Protein AF-A0AB35YG33-F1 (afdb_monomer)

Nearest PDB structures (foldseek):
  5fdo-assembly1_A  TM=2.555E-01  e=6.641E+00  Homo sapiens

Structure (mmCIF, N/CA/C/O backbone):
data_AF-A0AB35YG33-F1
#
_entry.id   AF-A0AB35YG33-F1
#
loop_
_atom_site.group_PDB
_atom_site.id
_atom_site.type_symbol
_atom_site.label_atom_id
_atom_site.label_alt_id
_atom_site.label_comp_id
_atom_site.label_asym_id
_atom_site.label_entity_id
_atom_site.label_seq_id
_atom_site.pdbx_PDB_ins_code
_atom_site.Cartn_x
_atom_site.Cartn_y
_atom_site.Cartn_z
_atom_site.occupancy
_atom_site.B_iso_or_equiv
_atom_site.auth_seq_id
_atom_site.auth_comp_id
_atom_site.auth_asym_id
_atom_site.auth_atom_id
_atom_site.pdbx_PDB_model_num
ATOM 1 N N . MET A 1 1 ? -4.830 44.677 -24.210 1.00 45.56 1 MET A N 1
ATOM 2 C CA . MET A 1 1 ? -4.866 43.230 -24.524 1.00 45.56 1 MET A CA 1
ATOM 3 C C . MET A 1 1 ? -3.571 42.612 -24.025 1.00 45.56 1 MET A C 1
ATOM 5 O O . MET A 1 1 ? -2.521 43.067 -24.460 1.00 45.56 1 MET A O 1
ATOM 9 N N . LYS A 1 2 ? -3.616 41.650 -23.092 1.00 52.0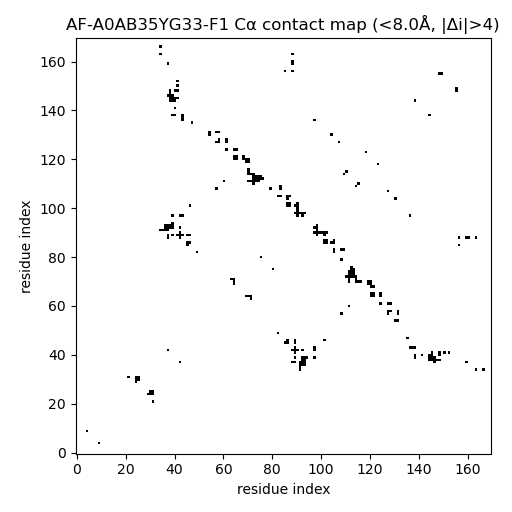3 2 LYS A N 1
ATOM 10 C CA . LYS A 1 2 ? -2.435 40.824 -22.788 1.00 52.03 2 LYS A CA 1
ATOM 11 C C . LYS A 1 2 ? -2.228 39.884 -23.975 1.00 52.03 2 LYS A C 1
ATOM 13 O O . LYS A 1 2 ? -3.176 39.227 -24.394 1.00 52.03 2 LYS A O 1
ATOM 18 N N . ARG A 1 3 ? -1.030 39.898 -24.557 1.00 66.75 3 ARG A N 1
ATOM 19 C CA . ARG A 1 3 ? -0.634 38.965 -25.614 1.00 66.75 3 ARG A CA 1
ATOM 20 C C . ARG A 1 3 ? -0.601 37.565 -24.991 1.00 66.75 3 ARG A C 1
ATOM 22 O O . ARG A 1 3 ? 0.012 37.412 -23.940 1.00 66.75 3 ARG A O 1
ATOM 29 N N . SER A 1 4 ? -1.299 36.596 -25.581 1.00 67.19 4 SER A N 1
ATOM 30 C CA . SER A 1 4 ? -1.159 35.199 -25.159 1.00 67.19 4 SER A CA 1
ATOM 31 C C . SER A 1 4 ? 0.226 34.706 -25.541 1.00 67.19 4 SER A C 1
ATOM 33 O O . SER A 1 4 ? 0.652 34.926 -26.678 1.00 67.19 4 SER A O 1
ATOM 35 N N . SER A 1 5 ? 0.897 34.062 -24.590 1.00 77.62 5 SER A N 1
ATOM 36 C CA . SER A 1 5 ? 2.167 33.384 -24.821 1.00 77.62 5 SER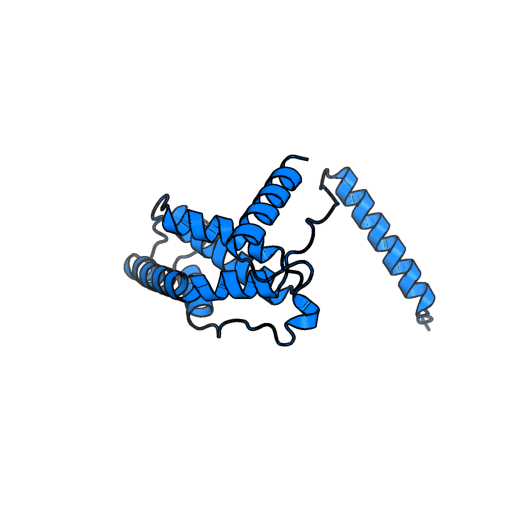 A CA 1
ATOM 37 C C . SER A 1 5 ? 2.001 32.307 -25.891 1.00 77.62 5 SER A C 1
ATOM 39 O O . SER A 1 5 ? 0.964 31.642 -25.978 1.00 77.62 5 SER A O 1
ATOM 41 N N . THR A 1 6 ? 3.018 32.166 -26.726 1.00 85.94 6 THR A N 1
ATOM 42 C CA . THR A 1 6 ? 3.128 31.098 -27.720 1.00 85.94 6 THR A CA 1
ATOM 43 C C . THR A 1 6 ? 3.473 29.764 -27.050 1.00 85.94 6 THR A C 1
ATOM 45 O O . THR A 1 6 ? 3.883 29.724 -25.892 1.00 85.94 6 THR A O 1
ATOM 48 N N . ILE A 1 7 ? 3.278 28.650 -27.761 1.00 80.94 7 ILE A N 1
ATOM 49 C CA . ILE A 1 7 ? 3.554 27.302 -27.234 1.00 80.94 7 ILE A CA 1
ATOM 50 C C . ILE A 1 7 ? 5.040 27.148 -26.881 1.00 80.94 7 ILE A C 1
ATOM 52 O O . ILE A 1 7 ? 5.379 26.529 -25.878 1.00 80.94 7 ILE A O 1
ATOM 56 N N . GLU A 1 8 ? 5.916 27.733 -27.685 1.00 83.75 8 GLU A N 1
ATOM 57 C CA . GLU A 1 8 ? 7.362 27.715 -27.503 1.00 83.75 8 GLU A CA 1
ATOM 58 C C . GLU A 1 8 ? 7.776 28.531 -26.271 1.00 83.75 8 GLU A C 1
ATOM 60 O O . GLU A 1 8 ? 8.510 28.015 -25.435 1.00 83.75 8 GLU A O 1
ATOM 65 N N . GLU A 1 9 ? 7.207 29.728 -26.080 1.00 85.69 9 GLU A N 1
ATOM 66 C CA . GLU A 1 9 ? 7.411 30.528 -24.859 1.00 85.69 9 GLU A CA 1
ATOM 67 C C . GLU A 1 9 ? 6.927 29.778 -23.603 1.00 85.69 9 GLU A C 1
ATOM 69 O O . GLU A 1 9 ? 7.565 29.839 -22.557 1.00 85.69 9 GLU A O 1
ATOM 74 N N . LEU A 1 10 ? 5.826 29.022 -23.703 1.00 86.75 10 LEU A N 1
ATOM 75 C CA . LEU A 1 10 ? 5.328 28.200 -22.595 1.00 86.75 10 LEU A CA 1
ATOM 76 C C . LEU A 1 10 ? 6.255 27.023 -22.269 1.00 86.75 10 LEU A C 1
ATOM 78 O O . LEU A 1 10 ? 6.407 26.692 -21.097 1.00 86.75 10 LEU A O 1
ATOM 82 N N . LYS A 1 11 ? 6.873 26.384 -23.268 1.00 83.38 11 LYS A N 1
ATOM 83 C CA . LYS A 1 11 ? 7.842 25.298 -23.039 1.00 83.38 11 LYS A CA 1
ATOM 84 C C . LYS A 1 11 ? 9.106 25.812 -22.361 1.00 83.38 11 LYS A C 1
ATOM 86 O O . LYS A 1 11 ? 9.545 25.206 -21.391 1.00 83.38 11 LYS A O 1
ATOM 91 N N . GLU A 1 12 ? 9.640 26.939 -22.826 1.00 89.69 12 GLU A N 1
ATOM 92 C CA . GLU A 1 12 ? 10.809 27.579 -22.212 1.00 89.69 12 GLU A CA 1
ATOM 93 C C . GLU A 1 12 ? 10.516 28.018 -20.770 1.00 89.69 12 GLU A C 1
ATOM 95 O O . GLU A 1 12 ? 11.338 27.817 -19.874 1.00 89.69 12 GLU A O 1
ATOM 100 N N . ASP A 1 13 ? 9.321 28.561 -20.515 1.00 88.38 13 ASP A N 1
ATOM 101 C CA . ASP A 1 13 ? 8.886 28.903 -19.160 1.00 88.38 13 ASP A CA 1
ATOM 102 C C . ASP A 1 13 ? 8.747 27.659 -18.266 1.00 88.38 13 ASP A C 1
ATOM 104 O O . ASP A 1 13 ? 9.149 27.710 -17.104 1.00 88.38 13 ASP A O 1
ATOM 108 N N . ILE A 1 14 ? 8.217 26.544 -18.787 1.00 86.12 14 ILE A N 1
ATOM 109 C CA . ILE A 1 14 ? 8.134 25.264 -18.063 1.00 86.12 14 ILE A CA 1
ATOM 110 C C . ILE A 1 14 ? 9.534 24.761 -17.706 1.00 86.12 14 ILE A C 1
ATOM 112 O O . ILE A 1 14 ? 9.787 24.469 -16.540 1.00 86.12 14 ILE A O 1
ATOM 116 N N . GLU A 1 15 ? 10.453 24.721 -18.673 1.00 89.31 15 GLU A N 1
ATOM 117 C CA . GLU A 1 15 ? 11.832 24.273 -18.453 1.00 89.31 15 GLU A CA 1
ATOM 118 C C . GLU A 1 15 ? 12.554 25.143 -17.416 1.00 89.31 15 GLU A C 1
ATOM 120 O O . GLU A 1 15 ? 13.204 24.614 -16.510 1.00 89.31 15 GLU A O 1
ATOM 125 N N . ARG A 1 16 ? 12.388 26.473 -17.489 1.00 93.69 16 ARG A N 1
ATOM 126 C CA . ARG A 1 16 ? 12.941 27.401 -16.492 1.00 93.69 16 ARG A CA 1
ATOM 127 C C . ARG A 1 16 ? 12.378 27.125 -15.100 1.00 93.69 16 ARG A C 1
ATOM 129 O O . ARG A 1 16 ? 13.148 27.014 -14.150 1.00 93.69 16 ARG A O 1
ATOM 136 N N . LEU A 1 17 ? 11.057 27.008 -14.972 1.00 90.12 17 LEU A N 1
ATOM 137 C CA . LEU A 1 17 ? 10.406 26.755 -13.684 1.00 90.12 17 LEU A CA 1
ATOM 138 C C . LEU A 1 17 ? 10.830 25.405 -13.094 1.00 90.12 17 LEU A C 1
ATOM 140 O O . LEU A 1 17 ? 11.063 25.314 -11.892 1.00 90.12 17 LEU A O 1
ATOM 144 N N . GLN A 1 18 ? 10.993 24.372 -13.923 1.00 83.31 18 GLN A N 1
ATOM 145 C CA . GLN A 1 18 ? 11.516 23.080 -13.477 1.00 83.31 18 GLN A CA 1
ATOM 146 C C . GLN A 1 18 ? 12.958 23.190 -12.974 1.00 83.31 18 GLN A C 1
ATOM 148 O O . GLN A 1 18 ? 13.292 22.605 -11.946 1.00 83.31 18 GLN A O 1
ATOM 153 N N . ALA A 1 19 ? 13.805 23.968 -13.651 1.00 83.88 19 ALA A N 1
ATOM 154 C CA . ALA A 1 19 ? 15.170 24.217 -13.197 1.00 83.88 19 ALA A CA 1
ATOM 155 C C . ALA A 1 19 ? 15.215 24.994 -11.867 1.00 83.88 19 ALA A C 1
ATOM 157 O O . ALA A 1 19 ? 16.020 24.659 -10.999 1.00 83.88 19 ALA A O 1
ATOM 158 N N . GLU A 1 20 ? 14.342 25.989 -11.680 1.00 86.88 20 GLU A N 1
ATOM 159 C CA . GLU A 1 20 ? 14.221 26.756 -10.429 1.00 86.88 20 GLU A CA 1
ATOM 160 C C . GLU A 1 20 ? 13.746 25.885 -9.256 1.00 86.88 20 GLU A C 1
ATOM 162 O O . GLU A 1 20 ? 14.314 25.966 -8.165 1.00 86.88 20 GLU A O 1
ATOM 167 N N . ILE A 1 21 ? 12.752 25.018 -9.485 1.00 81.56 21 ILE A N 1
ATOM 168 C CA . ILE A 1 21 ? 12.279 24.040 -8.494 1.00 81.56 21 ILE A CA 1
ATOM 169 C C . ILE A 1 21 ? 13.423 23.104 -8.104 1.00 81.56 21 ILE A C 1
ATOM 171 O O . ILE A 1 21 ? 13.765 23.022 -6.928 1.00 81.56 21 ILE A O 1
ATOM 175 N N . ASN A 1 22 ? 14.089 22.493 -9.088 1.00 78.25 22 ASN A N 1
ATOM 176 C CA . ASN A 1 22 ? 15.194 21.570 -8.836 1.00 78.25 22 ASN A CA 1
ATOM 177 C C . ASN A 1 22 ? 16.341 22.243 -8.064 1.00 78.25 22 ASN A C 1
ATOM 179 O O . ASN A 1 22 ? 16.902 21.645 -7.148 1.00 78.25 22 ASN A O 1
ATOM 183 N N . ALA A 1 23 ? 16.691 23.488 -8.402 1.00 80.25 23 ALA A N 1
ATOM 184 C CA . ALA A 1 23 ? 17.708 24.244 -7.675 1.00 80.25 23 ALA A CA 1
ATOM 185 C C . ALA A 1 23 ? 17.297 24.500 -6.216 1.00 80.25 23 ALA A C 1
ATOM 187 O O . ALA A 1 23 ? 18.098 24.279 -5.309 1.00 80.25 23 ALA A O 1
ATOM 188 N N . SER A 1 24 ? 16.042 24.899 -5.983 1.00 77.94 24 SER A N 1
ATOM 189 C CA . SER A 1 24 ? 15.519 25.120 -4.632 1.00 77.94 24 SER A CA 1
ATOM 190 C C . SER A 1 24 ? 15.444 23.828 -3.814 1.00 77.94 24 SER A C 1
ATOM 192 O O . SER A 1 24 ? 15.735 23.837 -2.617 1.00 77.94 24 SER A O 1
ATOM 194 N N . ASP A 1 25 ? 15.101 22.710 -4.449 1.00 73.62 25 ASP A N 1
ATOM 195 C CA . ASP A 1 25 ? 15.032 21.405 -3.800 1.00 73.62 25 ASP A CA 1
ATOM 196 C C . ASP A 1 25 ? 16.430 20.896 -3.411 1.00 73.62 25 ASP A C 1
ATOM 198 O O . ASP A 1 25 ? 16.614 20.430 -2.284 1.00 73.62 25 ASP A O 1
ATOM 202 N N . MET A 1 26 ? 17.452 21.118 -4.251 1.00 69.94 26 MET A N 1
ATOM 203 C CA . MET A 1 26 ? 18.850 20.852 -3.881 1.00 69.94 26 MET A CA 1
ATOM 204 C C . MET A 1 26 ? 19.328 21.728 -2.716 1.00 69.94 26 MET A C 1
ATOM 206 O O . MET A 1 26 ? 19.983 21.222 -1.807 1.00 69.94 26 MET A O 1
ATOM 210 N N . GLU A 1 27 ? 19.003 23.028 -2.705 1.00 77.56 27 GLU A N 1
ATOM 211 C CA . GLU A 1 27 ? 19.353 23.929 -1.590 1.00 77.56 27 GLU A CA 1
ATOM 212 C C . GLU A 1 27 ? 18.732 23.478 -0.261 1.00 77.56 27 GLU A C 1
ATOM 214 O O . GLU A 1 27 ? 19.316 23.674 0.806 1.00 77.56 27 GLU A O 1
ATOM 219 N N . ARG A 1 28 ? 17.555 22.848 -0.320 1.00 73.75 28 ARG A N 1
ATOM 220 C CA . ARG A 1 28 ? 16.854 22.280 0.838 1.00 73.75 28 ARG A CA 1
ATOM 221 C C . ARG A 1 28 ? 17.336 20.877 1.215 1.00 73.75 28 ARG A C 1
ATOM 223 O O . ARG A 1 28 ? 16.869 20.342 2.218 1.00 73.75 28 ARG A O 1
ATOM 230 N N . GLY A 1 29 ? 18.271 20.304 0.456 1.00 54.97 29 GLY A N 1
ATOM 231 C CA . GLY A 1 29 ? 18.826 18.973 0.694 1.00 54.97 29 GLY A CA 1
ATOM 232 C C . GLY A 1 29 ? 17.923 17.822 0.243 1.00 54.97 29 GLY A C 1
ATOM 233 O O . GLY A 1 29 ? 18.119 16.700 0.703 1.00 54.97 29 GLY A O 1
ATOM 234 N N . TYR A 1 30 ? 16.939 18.069 -0.628 1.00 56.09 30 TYR A N 1
ATOM 235 C CA . TYR A 1 30 ? 16.164 16.995 -1.246 1.00 56.09 30 TYR A CA 1
ATOM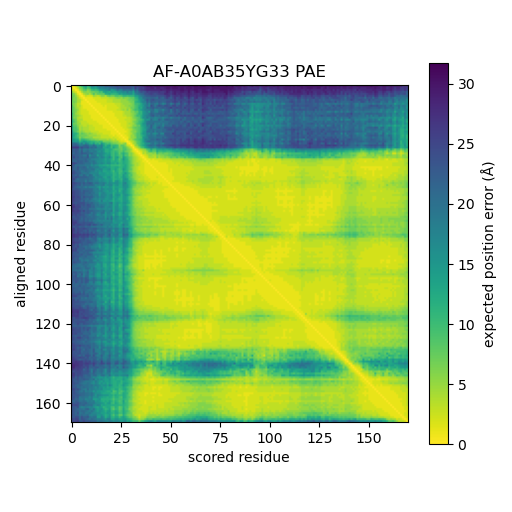 236 C C . TYR A 1 30 ? 17.008 16.292 -2.318 1.00 56.09 30 TYR A C 1
ATOM 238 O O . TYR A 1 30 ? 17.608 16.932 -3.185 1.00 56.09 30 TYR A O 1
ATOM 246 N N . CYS A 1 31 ? 17.067 14.958 -2.260 1.00 55.31 31 CYS A N 1
ATOM 247 C CA . CYS A 1 31 ? 17.701 14.154 -3.301 1.00 55.31 31 CYS A CA 1
ATOM 248 C C . CYS A 1 31 ? 16.787 14.151 -4.542 1.00 55.31 31 CYS A C 1
ATOM 250 O O . CYS A 1 31 ? 15.704 13.572 -4.527 1.00 55.31 31 CYS A O 1
ATOM 252 N N . ASN A 1 32 ? 17.206 14.847 -5.606 1.00 56.91 32 ASN A N 1
ATOM 253 C CA . ASN A 1 32 ? 16.400 15.110 -6.811 1.00 56.91 32 ASN A CA 1
ATOM 254 C C . ASN A 1 32 ? 16.422 13.992 -7.861 1.00 56.91 32 ASN A C 1
ATOM 256 O O . ASN A 1 32 ? 15.888 14.168 -8.957 1.00 56.91 32 ASN A O 1
ATOM 260 N N . VAL A 1 33 ? 17.081 12.869 -7.591 1.00 66.06 33 VAL A N 1
ATOM 261 C CA . VAL A 1 33 ? 17.105 11.751 -8.538 1.00 66.06 33 VAL A CA 1
ATOM 262 C C . VAL A 1 33 ? 15.918 10.867 -8.186 1.00 66.06 33 VAL A C 1
ATOM 264 O O . VAL A 1 33 ? 16.038 10.147 -7.206 1.00 66.06 33 VAL A O 1
ATOM 267 N N . PRO A 1 34 ? 14.783 10.899 -8.909 1.00 71.31 34 PRO A N 1
ATOM 268 C CA . PRO A 1 34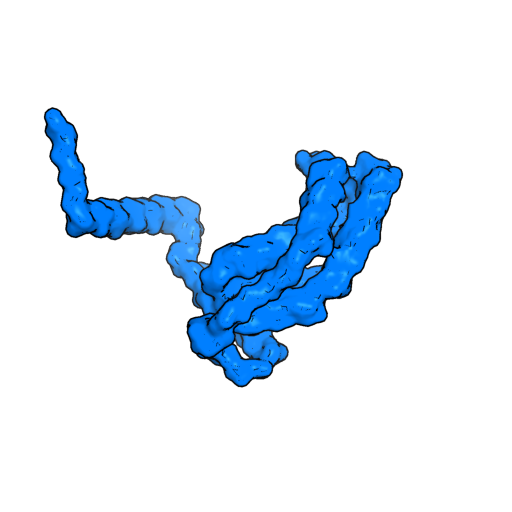 ? 13.673 10.003 -8.608 1.00 71.31 34 PRO A CA 1
ATOM 269 C C . PRO A 1 34 ? 14.146 8.550 -8.677 1.00 71.31 34 PRO A C 1
ATOM 271 O O . PRO A 1 34 ? 14.986 8.202 -9.515 1.00 71.31 34 PRO A O 1
ATOM 274 N N . PHE A 1 35 ? 13.606 7.706 -7.799 1.00 79.19 35 PHE A N 1
ATOM 275 C CA . PHE A 1 35 ? 13.851 6.274 -7.879 1.00 79.19 35 PHE A CA 1
ATOM 276 C C . PHE A 1 35 ? 13.444 5.758 -9.275 1.00 79.19 35 PHE A C 1
ATOM 278 O O . PHE A 1 35 ? 12.424 6.205 -9.814 1.00 79.19 35 PHE A O 1
ATOM 285 N N . PRO A 1 36 ? 14.226 4.859 -9.905 1.00 81.62 36 PRO A N 1
ATOM 286 C CA . PRO A 1 36 ? 13.840 4.267 -11.178 1.00 81.62 36 PRO A CA 1
ATOM 287 C C . PRO A 1 36 ? 12.455 3.624 -11.092 1.00 81.62 36 PRO A C 1
ATOM 289 O O . PRO A 1 36 ? 12.193 2.815 -10.206 1.00 81.62 36 PRO A O 1
ATOM 292 N N . SER A 1 37 ? 11.574 3.965 -12.032 1.00 83.25 37 SER A N 1
ATOM 293 C CA . SER A 1 37 ? 10.199 3.464 -12.027 1.00 83.25 37 SER A CA 1
ATOM 294 C C . SER A 1 37 ? 10.150 1.936 -12.048 1.00 83.25 37 SER A C 1
ATOM 296 O O . SER A 1 37 ? 10.841 1.297 -12.848 1.00 83.25 37 SER A O 1
ATOM 298 N N . VAL A 1 38 ? 9.273 1.375 -11.226 1.00 92.12 38 VAL A N 1
ATOM 299 C CA . VAL A 1 38 ? 8.946 -0.051 -11.181 1.00 92.12 38 VAL A CA 1
ATOM 300 C C . VAL A 1 38 ? 7.934 -0.383 -12.284 1.00 92.12 38 VAL A C 1
ATOM 302 O O . VAL A 1 38 ? 7.091 0.440 -12.636 1.00 92.12 38 VAL A O 1
ATOM 305 N N . SER A 1 39 ? 8.022 -1.587 -12.854 1.00 93.31 39 SER A N 1
ATOM 306 C CA . SER A 1 39 ? 7.047 -2.100 -13.826 1.00 93.31 39 SER A CA 1
ATOM 307 C C . SER A 1 39 ? 5.624 -2.084 -13.265 1.00 93.31 39 SER A C 1
ATOM 309 O O . SER A 1 39 ? 5.368 -2.702 -12.227 1.00 93.31 39 SER A O 1
ATOM 311 N N . ASP A 1 40 ? 4.677 -1.465 -13.977 1.00 92.94 40 ASP A N 1
ATOM 312 C CA . ASP A 1 40 ? 3.280 -1.420 -13.520 1.00 92.94 40 ASP A CA 1
ATOM 313 C C . ASP A 1 40 ? 2.649 -2.815 -13.543 1.00 92.94 40 ASP A C 1
ATOM 315 O O . ASP A 1 40 ? 1.810 -3.124 -12.705 1.00 92.94 40 ASP A O 1
ATOM 319 N N . VAL A 1 41 ? 3.096 -3.690 -14.453 1.00 93.81 41 VAL A N 1
ATOM 320 C CA . VAL A 1 41 ? 2.639 -5.088 -14.511 1.00 93.81 41 VAL A CA 1
ATOM 321 C C . VAL A 1 41 ? 3.083 -5.852 -13.265 1.00 93.81 41 VAL A C 1
ATOM 323 O O . VAL A 1 41 ? 2.292 -6.591 -12.679 1.00 93.81 41 VAL A O 1
ATOM 326 N N . TRP A 1 42 ? 4.334 -5.679 -12.826 1.00 95.06 42 TRP A N 1
ATOM 327 C CA . TRP A 1 42 ? 4.780 -6.295 -11.575 1.00 95.06 42 TRP A CA 1
ATOM 328 C C . TRP A 1 42 ? 4.050 -5.689 -10.370 1.00 95.06 42 TRP A C 1
ATOM 330 O O . TRP A 1 42 ? 3.565 -6.435 -9.520 1.00 95.06 42 TRP A O 1
ATOM 340 N N . ALA A 1 43 ? 3.919 -4.360 -10.312 1.00 94.62 43 ALA A N 1
ATOM 341 C CA . ALA A 1 43 ? 3.245 -3.673 -9.212 1.00 94.62 43 ALA A CA 1
ATOM 342 C C . ALA A 1 43 ? 1.768 -4.086 -9.098 1.00 94.62 43 ALA A C 1
ATOM 344 O O . ALA A 1 43 ? 1.279 -4.342 -7.998 1.00 94.62 43 ALA A O 1
ATOM 345 N N . GLU A 1 44 ? 1.070 -4.244 -10.224 1.00 94.25 44 GLU A N 1
ATOM 346 C CA . GLU A 1 44 ? -0.300 -4.752 -10.276 1.00 94.25 44 GLU A CA 1
ATOM 347 C C . GLU A 1 44 ? -0.376 -6.199 -9.778 1.00 94.25 44 GLU A C 1
ATOM 349 O O . GLU A 1 44 ? -1.271 -6.532 -8.999 1.00 94.25 44 GLU A O 1
ATOM 354 N N . GLN A 1 45 ? 0.557 -7.067 -10.187 1.00 94.12 45 GLN A N 1
ATOM 355 C CA . GLN A 1 45 ? 0.625 -8.440 -9.678 1.00 94.12 45 GLN A CA 1
ATOM 356 C C . GLN A 1 45 ? 0.853 -8.459 -8.165 1.00 94.12 45 GLN A C 1
ATOM 358 O O . GLN A 1 45 ? 0.188 -9.216 -7.456 1.00 94.12 45 GLN A O 1
ATOM 363 N N . ALA A 1 46 ? 1.753 -7.613 -7.665 1.00 93.88 46 ALA A N 1
ATOM 364 C CA . ALA A 1 46 ? 2.089 -7.514 -6.250 1.00 93.88 46 ALA A CA 1
ATOM 365 C C . ALA A 1 46 ? 0.890 -7.036 -5.418 1.00 93.88 46 ALA A C 1
ATOM 367 O O . ALA A 1 46 ? 0.544 -7.652 -4.402 1.00 93.88 46 ALA A O 1
ATOM 368 N N . TYR A 1 47 ? 0.196 -6.012 -5.922 1.00 92.56 47 TYR A N 1
ATOM 369 C CA . TYR A 1 47 ? -1.068 -5.510 -5.399 1.00 92.56 47 TYR A CA 1
ATOM 370 C C . TYR A 1 47 ? -2.137 -6.612 -5.382 1.00 92.56 47 TYR A C 1
ATOM 372 O O . TYR A 1 47 ? -2.600 -7.001 -4.311 1.00 92.56 47 TYR A O 1
ATOM 380 N N . LYS A 1 48 ? -2.485 -7.196 -6.538 1.00 92.75 48 LYS A N 1
ATOM 381 C CA . LYS A 1 48 ? -3.565 -8.193 -6.660 1.00 92.75 48 LYS A CA 1
ATOM 382 C C . LYS A 1 48 ? -3.312 -9.450 -5.831 1.00 92.75 48 LYS A C 1
ATOM 384 O O . LYS A 1 48 ? -4.254 -9.977 -5.243 1.00 92.75 48 LYS A O 1
ATOM 389 N N . ARG A 1 49 ? -2.061 -9.923 -5.759 1.00 93.06 49 ARG A N 1
ATOM 390 C CA . ARG A 1 49 ? -1.686 -11.141 -5.019 1.00 93.06 49 ARG A CA 1
ATOM 391 C C . ARG A 1 49 ? -1.975 -11.037 -3.523 1.00 93.06 49 ARG A C 1
ATOM 393 O O . ARG A 1 49 ? -2.292 -12.052 -2.915 1.00 93.06 49 ARG A O 1
ATOM 400 N N . ASN A 1 50 ? -1.867 -9.840 -2.945 1.00 90.94 50 ASN A N 1
ATOM 401 C CA . ASN A 1 50 ? -2.026 -9.619 -1.505 1.00 90.94 50 ASN A CA 1
ATOM 402 C C . ASN A 1 50 ? -3.323 -8.879 -1.148 1.00 90.94 50 ASN A C 1
ATOM 404 O O . ASN A 1 50 ? -3.699 -8.841 0.019 1.00 90.94 50 ASN A O 1
ATOM 408 N N . LEU A 1 51 ? -4.023 -8.306 -2.133 1.00 92.75 51 LEU A N 1
ATOM 409 C CA . LEU A 1 51 ? -5.178 -7.439 -1.903 1.00 92.75 51 LEU A CA 1
ATOM 410 C C . LEU A 1 51 ? -6.299 -8.114 -1.110 1.00 92.75 51 LEU A C 1
ATOM 412 O O . LEU A 1 51 ? -6.925 -7.459 -0.286 1.00 92.75 51 LEU A O 1
ATOM 416 N N . VAL A 1 52 ? -6.566 -9.398 -1.361 1.00 93.56 52 VAL A N 1
ATOM 417 C CA . VAL A 1 52 ? -7.633 -10.133 -0.661 1.00 93.56 52 VAL A CA 1
ATOM 418 C C . VAL A 1 52 ? -7.335 -10.209 0.836 1.00 93.56 52 VAL A C 1
ATOM 420 O O . VAL A 1 52 ? -8.172 -9.801 1.639 1.00 93.56 52 VAL A O 1
ATOM 423 N N . ASP A 1 53 ? -6.126 -10.642 1.194 1.00 95.69 53 ASP A N 1
ATOM 424 C CA . ASP A 1 53 ? -5.697 -10.758 2.590 1.00 95.69 53 ASP A CA 1
ATOM 425 C C . ASP A 1 53 ? -5.638 -9.380 3.269 1.00 95.69 53 ASP A C 1
ATOM 427 O O . ASP A 1 53 ? -6.099 -9.219 4.398 1.00 95.69 53 ASP A O 1
ATOM 431 N N . ILE A 1 54 ? -5.123 -8.365 2.563 1.00 95.75 54 ILE A N 1
ATOM 432 C CA . ILE A 1 54 ? -5.063 -6.985 3.062 1.00 95.75 54 ILE A CA 1
ATOM 433 C C . ILE A 1 54 ? -6.474 -6.458 3.330 1.00 95.75 54 ILE A C 1
ATOM 435 O O . ILE A 1 54 ? -6.727 -5.916 4.400 1.00 95.75 54 ILE A O 1
ATOM 439 N N . LYS A 1 55 ? -7.415 -6.617 2.392 1.00 95.06 55 LYS A N 1
ATOM 440 C CA . LYS A 1 55 ? -8.796 -6.146 2.571 1.00 95.06 55 LYS A CA 1
ATOM 441 C C . LYS A 1 55 ? -9.486 -6.842 3.732 1.00 95.06 55 LYS A C 1
ATOM 443 O O . LYS A 1 55 ? -10.192 -6.177 4.485 1.00 95.06 55 LYS A O 1
ATOM 448 N N . GLN A 1 56 ? -9.271 -8.146 3.892 1.00 96.25 56 GLN A N 1
ATOM 449 C CA . GLN A 1 56 ? -9.799 -8.873 5.037 1.00 96.25 56 GLN A CA 1
ATOM 450 C C . GLN A 1 56 ? -9.240 -8.307 6.348 1.00 96.25 56 GLN A C 1
ATOM 452 O O . GLN A 1 56 ? -10.014 -7.963 7.238 1.00 96.25 56 GLN A O 1
ATOM 457 N N . PHE A 1 57 ? -7.921 -8.124 6.437 1.00 97.12 57 PHE A N 1
ATOM 458 C CA . PHE A 1 57 ? -7.286 -7.518 7.605 1.00 97.12 57 PHE A CA 1
ATOM 459 C C . PHE A 1 57 ? -7.839 -6.114 7.905 1.00 97.12 57 PHE A C 1
ATOM 461 O O . PHE A 1 57 ? -8.191 -5.811 9.044 1.00 97.12 57 PHE A O 1
ATOM 468 N N . LEU A 1 58 ? -7.958 -5.252 6.890 1.00 96.81 58 LEU A N 1
ATOM 469 C CA . LEU A 1 58 ? -8.491 -3.899 7.063 1.00 96.81 58 LEU A CA 1
ATOM 470 C C . LEU A 1 58 ? -9.963 -3.916 7.495 1.00 96.81 58 LEU A C 1
ATOM 472 O O . LEU A 1 58 ? -10.367 -3.050 8.268 1.00 96.81 58 LEU A O 1
ATOM 476 N N . ALA A 1 59 ? -10.761 -4.889 7.047 1.00 97.50 59 ALA A N 1
ATOM 477 C CA . ALA A 1 59 ? -12.148 -5.048 7.480 1.00 97.50 59 ALA A CA 1
ATOM 478 C C . ALA A 1 59 ? -12.237 -5.430 8.966 1.00 97.50 59 ALA A C 1
ATOM 480 O O . ALA A 1 59 ? -12.969 -4.787 9.719 1.00 97.50 59 ALA A O 1
ATOM 481 N N . GLU A 1 60 ? -11.436 -6.404 9.403 1.00 97.19 60 GLU A N 1
ATOM 482 C CA . GLU A 1 60 ? -11.333 -6.802 10.814 1.00 97.19 60 GLU A CA 1
ATOM 483 C C . GLU A 1 60 ? -10.857 -5.626 11.685 1.00 97.19 60 GLU A C 1
ATOM 485 O O . GLU A 1 60 ? -11.413 -5.351 12.752 1.00 97.19 60 GLU A O 1
ATOM 490 N N . TYR A 1 61 ? -9.877 -4.859 11.197 1.00 97.50 61 TYR A N 1
ATOM 491 C CA . TYR A 1 61 ? -9.403 -3.665 11.888 1.00 97.50 61 TYR A CA 1
ATOM 492 C C . TYR A 1 61 ? -10.458 -2.549 11.943 1.00 97.50 61 TYR A C 1
ATOM 494 O O . TYR A 1 61 ? -10.606 -1.883 12.966 1.00 97.50 61 TYR A O 1
ATOM 502 N N . THR A 1 62 ? -11.242 -2.371 10.877 1.00 97.56 62 THR A N 1
ATOM 503 C CA . THR A 1 62 ? -12.358 -1.411 10.843 1.00 97.56 62 THR A CA 1
ATOM 504 C C . THR A 1 62 ? -13.390 -1.739 11.920 1.00 97.56 62 THR A C 1
ATOM 506 O O . THR A 1 62 ? -13.818 -0.848 12.656 1.00 97.56 62 THR A O 1
ATOM 509 N N . GLU A 1 63 ? -13.764 -3.014 12.053 1.00 97.31 63 GLU A N 1
ATOM 510 C CA . GLU A 1 63 ? -14.699 -3.472 13.085 1.00 97.31 63 GLU A CA 1
ATOM 511 C C . GLU A 1 63 ? -14.164 -3.194 14.495 1.00 97.31 63 GLU A C 1
ATOM 513 O O . GLU A 1 63 ? -14.901 -2.683 15.347 1.00 97.31 63 GLU A O 1
ATOM 518 N N . LEU A 1 64 ? -12.873 -3.454 14.729 1.00 97.12 64 LEU A N 1
ATOM 519 C CA . LEU A 1 64 ? -12.211 -3.155 15.998 1.00 97.12 64 LEU A CA 1
ATOM 520 C C . LEU A 1 64 ? -12.284 -1.660 16.336 1.00 97.12 64 LEU A C 1
ATOM 522 O O . LEU A 1 64 ? -12.739 -1.295 17.422 1.00 97.12 64 LEU A O 1
ATOM 526 N N . VAL A 1 65 ? -11.870 -0.798 15.404 1.00 96.88 65 VAL A N 1
ATOM 527 C CA . VAL A 1 65 ? -11.821 0.661 15.589 1.00 96.88 65 VAL A CA 1
ATOM 528 C C . VAL A 1 65 ? -13.217 1.238 15.843 1.00 96.88 65 VAL A C 1
ATOM 530 O O . VAL A 1 65 ? -13.395 2.079 16.727 1.00 96.88 65 VAL A O 1
ATOM 533 N N . LEU A 1 66 ? -14.235 0.769 15.116 1.00 97.19 66 LEU A N 1
ATOM 534 C CA . LEU A 1 66 ? -15.620 1.212 15.302 1.00 97.19 66 LEU A CA 1
ATOM 535 C C . LEU A 1 66 ? -16.223 0.727 16.624 1.00 97.19 66 LEU A C 1
ATOM 537 O O . LEU A 1 66 ? -16.946 1.481 17.281 1.00 97.19 66 LEU A O 1
ATOM 541 N N . THR A 1 67 ? -15.918 -0.506 17.028 1.00 97.44 67 THR A N 1
ATOM 542 C CA . THR A 1 67 ? -16.410 -1.086 18.284 1.00 97.44 67 THR A CA 1
ATOM 543 C C . THR A 1 67 ? -15.787 -0.393 19.490 1.00 97.44 67 THR A C 1
ATOM 545 O O . THR A 1 67 ? -16.499 -0.014 20.422 1.00 97.44 67 THR A O 1
ATOM 548 N N . ALA A 1 68 ? -14.470 -0.187 19.459 1.00 96.44 68 ALA A N 1
ATOM 549 C CA . ALA A 1 68 ? -13.736 0.476 20.528 1.00 96.44 68 ALA A CA 1
ATOM 550 C C . ALA A 1 68 ? -13.963 1.997 20.554 1.00 96.44 68 ALA A C 1
ATOM 552 O O . ALA A 1 68 ? -13.837 2.621 21.606 1.00 96.44 68 ALA A O 1
ATOM 553 N N . LYS A 1 69 ? -14.349 2.590 19.414 1.00 96.75 69 LYS A N 1
ATOM 554 C CA . LYS A 1 69 ? -14.457 4.046 19.203 1.00 96.75 69 LYS A CA 1
ATOM 555 C C . LYS A 1 69 ? -13.142 4.782 19.458 1.00 96.75 69 LYS A C 1
ATOM 557 O O . LYS A 1 69 ? -13.126 5.935 19.889 1.00 96.75 69 LYS A O 1
ATOM 562 N N . GLU A 1 70 ? -12.041 4.106 19.172 1.00 96.06 70 GLU A N 1
ATOM 563 C CA . GLU A 1 70 ? -10.681 4.605 19.311 1.00 96.06 70 GLU A CA 1
ATOM 564 C C . GLU A 1 70 ? -9.759 3.865 18.336 1.00 96.06 70 GLU A C 1
ATOM 566 O O . GLU A 1 70 ? -10.072 2.769 17.868 1.00 96.06 70 GLU A O 1
ATOM 571 N N . ILE A 1 71 ? -8.625 4.482 18.004 1.00 96.50 71 ILE A N 1
ATOM 572 C CA . ILE A 1 71 ? -7.598 3.858 17.166 1.00 96.50 71 ILE A CA 1
ATOM 573 C C . ILE A 1 71 ? -6.704 3.027 18.083 1.00 96.50 71 ILE A C 1
ATOM 575 O O . ILE A 1 71 ? -5.909 3.580 18.844 1.00 96.50 71 ILE A O 1
ATOM 579 N N . ILE A 1 72 ? -6.842 1.703 18.007 1.00 94.75 72 ILE A N 1
ATOM 580 C CA . ILE A 1 72 ? -6.039 0.762 18.789 1.00 94.75 72 ILE A CA 1
ATOM 581 C C . ILE A 1 72 ? -4.861 0.300 17.925 1.00 94.75 72 ILE A C 1
ATOM 583 O O . ILE A 1 72 ? -5.096 -0.368 16.917 1.00 94.75 72 ILE A O 1
ATOM 587 N N . PRO A 1 73 ? -3.606 0.630 18.272 1.00 95.62 73 PRO A N 1
ATOM 588 C CA . PRO A 1 73 ? -2.451 0.075 17.580 1.00 95.62 73 PRO A CA 1
ATOM 589 C C . PRO A 1 73 ? -2.323 -1.416 17.898 1.00 95.62 73 PRO A C 1
ATOM 591 O O . PRO A 1 73 ? -2.348 -1.817 19.063 1.00 95.62 73 PRO A O 1
ATOM 594 N N . LEU A 1 74 ? -2.165 -2.239 16.865 1.00 94.88 74 LEU A N 1
ATOM 595 C CA . LEU A 1 74 ? -1.987 -3.684 17.020 1.00 94.88 74 LEU A CA 1
ATOM 596 C C . LEU A 1 74 ? -0.531 -4.084 17.307 1.00 94.88 74 LEU A C 1
ATOM 598 O O . LEU A 1 74 ? -0.271 -5.243 17.625 1.00 94.88 74 LEU A O 1
ATOM 602 N N . GLY A 1 75 ? 0.407 -3.139 17.203 1.00 92.00 75 GLY A N 1
ATOM 603 C CA . GLY A 1 75 ? 1.838 -3.408 17.281 1.00 92.00 75 GLY A CA 1
ATOM 604 C C . GLY A 1 75 ? 2.393 -4.030 15.999 1.00 92.00 75 GLY A C 1
ATOM 605 O O . GLY A 1 75 ? 1.712 -4.126 14.975 1.00 92.00 75 GLY A O 1
ATOM 606 N N . GLU A 1 76 ? 3.664 -4.426 16.054 1.00 90.44 76 GLU A N 1
ATOM 607 C CA . GLU A 1 76 ? 4.351 -5.053 14.926 1.00 90.44 76 GLU A CA 1
ATOM 608 C C . GLU A 1 76 ? 3.768 -6.438 14.623 1.00 90.44 76 GLU A C 1
ATOM 610 O O . GLU A 1 76 ? 3.584 -7.267 15.515 1.00 90.44 76 GLU A O 1
ATOM 615 N N . GLN A 1 77 ? 3.506 -6.693 13.341 1.00 92.88 77 GLN A N 1
ATOM 616 C CA . GLN A 1 77 ? 3.065 -7.992 12.846 1.00 92.88 77 GLN A CA 1
ATOM 617 C C . GLN A 1 77 ? 3.859 -8.347 11.594 1.00 92.88 77 GLN A C 1
ATOM 619 O O . GLN A 1 77 ? 3.841 -7.596 10.617 1.00 92.88 77 GLN A O 1
ATOM 624 N N . ASP A 1 78 ? 4.508 -9.514 11.601 1.00 94.06 78 ASP A N 1
ATOM 625 C CA . ASP A 1 78 ? 5.386 -9.966 10.512 1.00 94.06 78 ASP A CA 1
ATOM 626 C C . ASP A 1 78 ? 4.692 -9.906 9.148 1.00 94.06 78 ASP A C 1
ATOM 628 O O . ASP A 1 78 ? 5.238 -9.377 8.182 1.00 94.06 78 ASP A O 1
ATOM 632 N N . ARG A 1 79 ? 3.437 -10.361 9.086 1.00 94.19 79 ARG A N 1
ATOM 633 C CA . ARG A 1 79 ? 2.663 -10.377 7.842 1.00 94.19 79 ARG A CA 1
ATOM 634 C C . ARG A 1 79 ? 2.352 -8.975 7.309 1.00 94.19 79 ARG A C 1
ATOM 636 O O . ARG A 1 79 ? 2.405 -8.759 6.102 1.00 94.19 79 ARG A O 1
ATOM 643 N N . ILE A 1 80 ? 2.065 -8.017 8.192 1.00 95.25 80 ILE A N 1
ATOM 644 C CA . ILE A 1 80 ? 1.843 -6.621 7.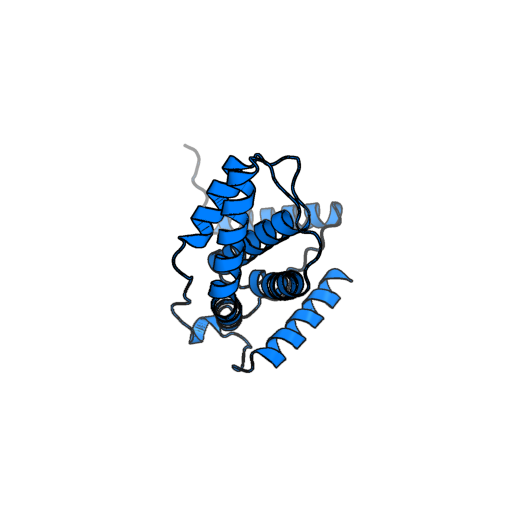792 1.00 95.25 80 ILE A CA 1
ATOM 645 C C . ILE A 1 80 ? 3.155 -6.011 7.301 1.00 95.25 80 ILE A C 1
ATOM 647 O O . ILE A 1 80 ? 3.161 -5.314 6.289 1.00 95.25 80 ILE A O 1
ATOM 651 N N . ASN A 1 81 ? 4.272 -6.313 7.966 1.00 94.69 81 ASN A N 1
ATOM 652 C CA . ASN A 1 81 ? 5.593 -5.854 7.544 1.00 94.69 81 ASN A CA 1
ATOM 653 C C . ASN A 1 81 ? 5.962 -6.380 6.148 1.00 94.69 81 ASN A C 1
ATOM 655 O O . ASN A 1 81 ? 6.456 -5.612 5.327 1.00 94.69 81 ASN A O 1
ATOM 659 N N . GLU A 1 82 ? 5.657 -7.643 5.833 1.00 94.94 82 GLU A N 1
ATOM 660 C CA . GLU A 1 82 ? 5.825 -8.190 4.477 1.00 94.94 82 GLU A CA 1
ATOM 661 C C . GLU A 1 82 ? 5.034 -7.392 3.429 1.00 94.94 82 GLU A C 1
ATOM 663 O O . GLU A 1 82 ? 5.573 -7.041 2.375 1.00 94.94 82 GLU A O 1
ATOM 668 N N . TRP A 1 83 ? 3.768 -7.071 3.715 1.00 96.75 83 TRP A N 1
ATOM 669 C CA . TRP A 1 83 ? 2.943 -6.258 2.818 1.00 96.75 83 TRP A CA 1
ATOM 670 C C . TRP A 1 83 ? 3.473 -4.836 2.679 1.00 96.75 83 TRP A C 1
ATOM 672 O O . TRP A 1 83 ? 3.529 -4.322 1.567 1.00 96.75 83 TRP A O 1
ATOM 682 N N . LEU A 1 84 ? 3.893 -4.210 3.779 1.00 96.00 84 LEU A N 1
ATOM 683 C CA . LEU A 1 84 ? 4.461 -2.865 3.773 1.00 96.00 84 LEU A CA 1
ATOM 684 C C . LEU A 1 84 ? 5.731 -2.794 2.922 1.00 96.00 84 LEU A C 1
ATOM 686 O O . LEU A 1 84 ? 5.865 -1.877 2.118 1.00 96.00 84 LEU A O 1
ATOM 690 N N . GLU A 1 85 ? 6.642 -3.757 3.056 1.00 94.75 85 GLU A N 1
ATOM 691 C CA . GLU A 1 85 ? 7.861 -3.819 2.240 1.00 94.75 85 GLU A CA 1
ATOM 692 C C . GLU A 1 85 ? 7.546 -3.992 0.750 1.00 94.75 85 GLU A C 1
ATOM 694 O O . GLU A 1 85 ? 8.121 -3.302 -0.091 1.00 94.75 85 GLU A O 1
ATOM 699 N N . MET A 1 86 ? 6.575 -4.845 0.419 1.00 95.94 86 MET A N 1
ATOM 700 C CA . MET A 1 86 ? 6.132 -5.023 -0.962 1.00 95.94 86 MET A CA 1
ATOM 701 C C . MET A 1 86 ? 5.493 -3.745 -1.523 1.00 95.94 86 MET A C 1
ATOM 703 O O . MET A 1 86 ? 5.859 -3.301 -2.613 1.00 95.94 86 MET A O 1
ATOM 707 N N . LEU A 1 87 ? 4.586 -3.112 -0.771 1.00 96.19 87 LEU A N 1
ATOM 708 C CA . LEU A 1 87 ? 3.889 -1.892 -1.189 1.00 96.19 87 LEU A CA 1
ATOM 709 C C . LEU A 1 87 ? 4.845 -0.704 -1.340 1.00 96.19 87 LEU A C 1
ATOM 711 O O . LEU A 1 87 ? 4.623 0.139 -2.207 1.00 96.19 87 LEU A O 1
ATOM 715 N N . LYS A 1 88 ? 5.926 -0.645 -0.549 1.00 94.06 88 LYS A N 1
ATOM 716 C CA . LYS A 1 88 ? 7.002 0.350 -0.710 1.00 94.06 88 LYS A CA 1
ATOM 717 C C . LYS A 1 88 ? 7.707 0.246 -2.058 1.00 94.06 88 LYS A C 1
ATOM 719 O O . LYS A 1 88 ? 8.131 1.270 -2.572 1.00 94.06 88 LYS A O 1
ATOM 724 N N . VAL A 1 89 ? 7.837 -0.953 -2.623 1.00 94.94 89 VAL A N 1
ATOM 725 C CA . VAL A 1 89 ? 8.384 -1.128 -3.976 1.00 94.94 89 VAL A CA 1
ATOM 726 C C . VAL A 1 89 ? 7.297 -0.859 -5.017 1.00 94.94 89 VAL A C 1
ATOM 728 O O . VAL A 1 89 ? 7.512 -0.100 -5.954 1.00 94.94 89 VAL A O 1
ATOM 731 N N . ALA A 1 90 ? 6.100 -1.424 -4.838 1.00 94.88 90 ALA A N 1
ATOM 732 C CA . ALA A 1 90 ? 5.006 -1.296 -5.802 1.00 94.88 90 ALA A CA 1
ATOM 733 C C . ALA A 1 90 ? 4.501 0.145 -5.977 1.00 94.88 90 ALA A C 1
ATOM 735 O O . ALA A 1 90 ? 4.017 0.490 -7.052 1.00 94.88 90 ALA A O 1
ATOM 736 N N . ARG A 1 91 ? 4.617 1.004 -4.955 1.00 94.19 91 ARG A N 1
ATOM 737 C CA . ARG A 1 91 ? 4.214 2.414 -5.068 1.00 94.19 91 ARG A CA 1
ATOM 738 C C . ARG A 1 91 ? 5.066 3.222 -6.050 1.00 94.19 91 ARG A C 1
ATOM 740 O O . ARG A 1 91 ? 4.608 4.258 -6.513 1.00 94.19 91 ARG A O 1
ATOM 747 N N . GLU A 1 92 ? 6.272 2.748 -6.362 1.00 93.94 92 GLU A N 1
ATOM 748 C CA . GLU A 1 92 ? 7.189 3.378 -7.320 1.00 93.94 92 GLU A CA 1
ATOM 749 C C . GLU A 1 92 ? 6.845 2.999 -8.778 1.00 93.94 92 GLU A C 1
ATOM 751 O O . GLU A 1 92 ? 7.648 3.190 -9.696 1.00 93.94 92 GLU A O 1
ATOM 756 N N . ALA A 1 93 ? 5.658 2.421 -8.998 1.00 91.94 93 ALA A N 1
ATOM 757 C CA . ALA A 1 93 ? 5.069 2.207 -10.311 1.00 91.94 93 ALA A CA 1
ATOM 758 C C . ALA A 1 93 ? 5.017 3.516 -11.116 1.00 91.94 93 ALA A C 1
ATOM 760 O O . ALA A 1 93 ? 4.846 4.612 -10.577 1.00 91.94 93 ALA A O 1
ATOM 761 N N . LYS A 1 94 ? 5.134 3.397 -12.437 1.00 88.38 94 LYS A N 1
ATOM 762 C CA . LYS A 1 94 ? 4.990 4.526 -13.358 1.00 88.38 94 LYS A CA 1
ATOM 763 C C . LYS A 1 94 ? 3.540 5.007 -13.429 1.00 88.38 94 LYS A C 1
ATOM 765 O O . LYS A 1 94 ? 3.300 6.202 -13.628 1.00 88.38 94 LYS A O 1
ATOM 770 N N . ASP A 1 95 ? 2.578 4.100 -13.287 1.00 89.06 95 ASP A N 1
ATOM 771 C CA . ASP A 1 95 ? 1.173 4.457 -13.169 1.00 89.06 95 ASP A CA 1
ATOM 772 C C . ASP A 1 95 ? 0.898 5.138 -11.821 1.00 89.06 95 ASP A C 1
ATOM 774 O O . ASP A 1 95 ? 0.939 4.527 -10.751 1.00 89.06 95 ASP A O 1
ATOM 778 N N . LEU A 1 96 ? 0.586 6.433 -11.891 1.00 87.38 96 LEU A N 1
ATOM 779 C CA . LEU A 1 96 ? 0.371 7.275 -10.717 1.00 87.38 96 LEU A CA 1
ATOM 780 C C . LEU A 1 96 ? -0.816 6.824 -9.864 1.00 87.38 96 LEU A C 1
ATOM 782 O O . LEU A 1 96 ? -0.798 7.038 -8.651 1.00 87.38 96 LEU A O 1
ATOM 786 N N . ILE A 1 97 ? -1.851 6.238 -10.472 1.00 89.69 97 ILE A N 1
ATOM 787 C CA . ILE A 1 97 ? -3.034 5.783 -9.740 1.00 89.69 97 ILE A CA 1
ATOM 788 C C . ILE A 1 97 ? -2.653 4.536 -8.950 1.00 89.69 97 ILE A C 1
ATOM 790 O O . ILE A 1 97 ? -2.826 4.528 -7.735 1.00 89.69 97 ILE A O 1
ATOM 794 N N . LEU A 1 98 ? -2.048 3.541 -9.604 1.00 91.38 98 LEU A N 1
ATOM 795 C CA . LEU A 1 98 ? -1.565 2.328 -8.945 1.00 91.38 98 LEU A CA 1
ATOM 796 C C . LEU A 1 98 ? -0.568 2.659 -7.826 1.00 91.38 98 LEU A C 1
A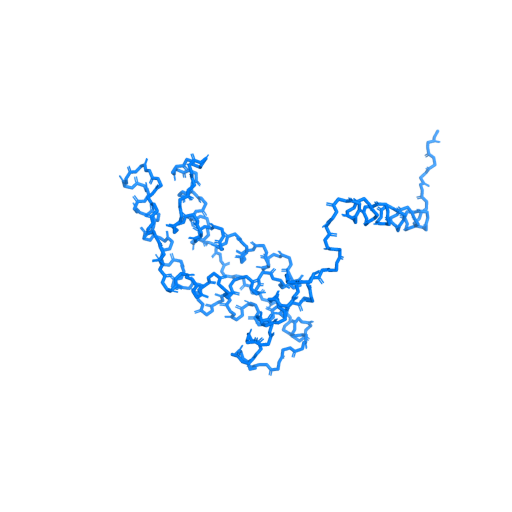TOM 798 O O . LEU A 1 98 ? -0.708 2.165 -6.704 1.00 91.38 98 LEU A O 1
ATOM 802 N N . GLY A 1 99 ? 0.392 3.546 -8.101 1.00 92.25 99 GLY A N 1
ATOM 803 C CA . GLY A 1 99 ? 1.370 3.991 -7.112 1.00 92.25 99 GLY A CA 1
ATOM 804 C C . GLY A 1 99 ? 0.728 4.680 -5.900 1.00 92.25 99 GLY A C 1
ATOM 805 O O . GLY A 1 99 ? 1.071 4.397 -4.744 1.00 92.25 99 GLY A O 1
ATOM 806 N N . SER A 1 100 ? -0.274 5.531 -6.142 1.00 91.62 100 SER A N 1
ATOM 807 C CA . SER A 1 100 ? -1.020 6.214 -5.078 1.00 91.62 100 SER A CA 1
ATOM 808 C C . SER A 1 100 ? -1.882 5.250 -4.263 1.00 91.62 100 SER A C 1
ATOM 810 O O . SER A 1 100 ? -1.891 5.344 -3.036 1.00 91.62 100 SER A O 1
ATOM 812 N N . THR A 1 101 ? -2.553 4.289 -4.904 1.00 93.06 101 THR A N 1
ATOM 813 C CA . THR A 1 101 ? -3.337 3.252 -4.217 1.00 93.06 101 THR A CA 1
ATOM 814 C C . THR A 1 101 ? -2.441 2.414 -3.302 1.00 93.06 101 THR A C 1
ATOM 816 O O . THR A 1 101 ? -2.761 2.234 -2.126 1.00 93.06 101 THR A O 1
ATOM 819 N N . CYS A 1 102 ? -1.275 1.970 -3.786 1.00 95.25 102 CYS A N 1
ATOM 820 C CA . CYS A 1 102 ? -0.290 1.255 -2.967 1.00 95.25 102 CYS A CA 1
ATOM 821 C C . CYS A 1 102 ? 0.185 2.094 -1.769 1.00 95.25 102 CYS A C 1
ATOM 823 O O . CYS A 1 102 ? 0.276 1.586 -0.649 1.00 95.25 102 CYS A O 1
ATOM 825 N N . THR A 1 103 ? 0.435 3.390 -1.983 1.00 95.31 103 THR A N 1
ATOM 826 C CA . THR A 1 103 ? 0.824 4.329 -0.918 1.00 95.31 103 THR A CA 1
ATOM 827 C C . THR A 1 103 ? -0.266 4.476 0.145 1.00 95.31 103 THR A C 1
ATOM 829 O O . THR A 1 103 ? 0.033 4.431 1.339 1.00 95.31 103 THR A O 1
ATOM 832 N N . LEU A 1 104 ? -1.528 4.622 -0.267 1.00 94.69 104 LEU A N 1
ATOM 833 C CA . LEU A 1 104 ? -2.659 4.770 0.648 1.00 94.69 104 LEU A CA 1
ATOM 834 C C . LEU A 1 104 ? -2.862 3.513 1.500 1.00 94.69 104 LEU A C 1
ATOM 836 O O . LEU A 1 104 ? -2.993 3.613 2.719 1.00 94.69 104 LEU A O 1
ATOM 840 N N . ILE A 1 105 ? -2.818 2.330 0.884 1.00 96.12 105 ILE A N 1
ATOM 841 C CA . ILE A 1 105 ? -2.918 1.058 1.612 1.00 96.12 105 ILE A CA 1
ATOM 842 C C . ILE A 1 105 ? -1.779 0.933 2.629 1.00 96.12 105 ILE A C 1
ATOM 844 O O . ILE A 1 105 ? -2.030 0.607 3.789 1.00 96.12 105 ILE A O 1
ATOM 848 N N . ALA A 1 106 ? -0.540 1.241 2.234 1.00 96.94 106 ALA A N 1
ATOM 849 C CA . ALA A 1 106 ? 0.599 1.198 3.148 1.00 96.94 106 ALA A CA 1
ATOM 850 C C . ALA A 1 106 ? 0.427 2.163 4.335 1.00 96.94 106 ALA A C 1
ATOM 852 O O . ALA A 1 106 ? 0.743 1.806 5.469 1.00 96.94 106 ALA A O 1
ATOM 853 N N . ALA A 1 107 ? -0.118 3.360 4.104 1.00 96.00 107 ALA A N 1
ATOM 854 C CA . ALA A 1 107 ? -0.408 4.313 5.172 1.00 96.00 107 ALA A CA 1
ATOM 855 C C . ALA A 1 107 ? -1.456 3.775 6.161 1.00 96.00 107 ALA A C 1
ATOM 857 O O . ALA A 1 107 ? -1.264 3.881 7.371 1.00 96.00 107 ALA A O 1
ATOM 858 N N . LEU A 1 108 ? -2.532 3.152 5.671 1.00 96.50 108 LEU A N 1
ATOM 859 C CA . LEU A 1 108 ? -3.568 2.559 6.525 1.00 96.50 108 LEU A CA 1
ATOM 860 C C . LEU A 1 108 ? -3.034 1.378 7.345 1.00 96.50 108 LEU A C 1
ATOM 862 O O . LEU A 1 108 ? -3.341 1.267 8.531 1.00 96.50 108 LEU A O 1
ATOM 866 N N . LEU A 1 109 ? -2.182 0.539 6.749 1.00 96.88 109 LEU A N 1
ATOM 867 C CA . LEU A 1 109 ? -1.495 -0.542 7.458 1.00 96.88 109 LEU A CA 1
ATOM 868 C C . LEU A 1 109 ? -0.565 -0.004 8.558 1.00 96.88 109 LEU A C 1
ATOM 870 O O . LEU A 1 109 ? -0.570 -0.532 9.666 1.00 96.88 109 LEU A O 1
ATOM 874 N N . LEU A 1 110 ? 0.176 1.079 8.296 1.00 96.31 110 LEU A N 1
ATOM 875 C CA . LEU A 1 110 ? 1.015 1.737 9.308 1.00 96.31 110 LEU A CA 1
ATOM 876 C C . LEU A 1 110 ? 0.196 2.330 10.459 1.00 96.31 110 LEU A C 1
ATOM 878 O O . LEU A 1 110 ? 0.623 2.266 11.611 1.00 96.31 110 LEU A O 1
ATOM 882 N N . ILE A 1 111 ? -0.977 2.901 10.171 1.00 95.94 111 ILE A N 1
ATOM 883 C CA . ILE A 1 111 ? -1.897 3.365 11.218 1.00 95.94 111 ILE A CA 1
ATOM 884 C C . ILE A 1 111 ? -2.391 2.172 12.041 1.00 95.94 111 ILE A C 1
ATOM 886 O O . ILE A 1 111 ? -2.459 2.272 13.261 1.00 95.94 111 ILE A O 1
ATOM 890 N N . ALA A 1 112 ? -2.677 1.029 11.415 1.00 95.88 112 ALA A N 1
ATOM 891 C CA . ALA A 1 112 ? -3.102 -0.161 12.145 1.00 95.88 112 ALA A CA 1
ATOM 892 C C . ALA A 1 112 ? -2.015 -0.707 13.090 1.00 95.88 112 ALA A C 1
ATOM 894 O O . ALA A 1 112 ? -2.330 -1.150 14.196 1.00 95.88 112 ALA A O 1
ATOM 895 N N . THR A 1 113 ? -0.736 -0.647 12.702 1.00 95.94 113 THR A N 1
ATOM 896 C CA . THR A 1 113 ? 0.372 -1.120 13.551 1.00 95.94 113 THR A CA 1
ATOM 897 C C . THR A 1 113 ? 0.756 -0.111 14.632 1.00 95.94 113 THR A C 1
ATOM 899 O O . THR A 1 113 ? 0.950 -0.495 15.785 1.00 95.94 113 THR A O 1
ATOM 902 N N . ASN A 1 114 ? 0.841 1.177 14.285 1.00 95.38 114 ASN A N 1
ATOM 903 C CA . ASN A 1 114 ? 1.457 2.207 15.132 1.00 95.38 114 ASN A CA 1
ATOM 904 C C . ASN A 1 114 ? 0.446 3.168 15.774 1.00 95.38 114 ASN A C 1
ATOM 906 O O . ASN A 1 114 ? 0.781 3.867 16.731 1.00 95.38 114 ASN A O 1
ATOM 910 N N . GLY A 1 115 ? -0.782 3.209 15.258 1.00 93.69 115 GLY A N 1
ATOM 911 C CA . GLY A 1 115 ? -1.784 4.221 15.578 1.00 93.69 115 GLY A CA 1
ATOM 912 C C . GLY A 1 115 ? -1.497 5.576 14.919 1.00 93.69 115 GLY A C 1
ATOM 913 O O . GLY A 1 115 ? -0.419 5.824 14.380 1.00 93.69 115 GLY A O 1
ATOM 914 N N . ASP A 1 116 ? -2.467 6.490 14.991 1.00 93.19 116 ASP A N 1
ATOM 915 C CA . ASP A 1 116 ? -2.258 7.919 14.719 1.00 93.19 116 ASP A CA 1
ATOM 916 C C . ASP A 1 116 ? -3.148 8.754 15.644 1.00 93.19 116 ASP A C 1
ATOM 918 O O . ASP A 1 116 ? -4.366 8.809 15.486 1.00 93.19 116 ASP A O 1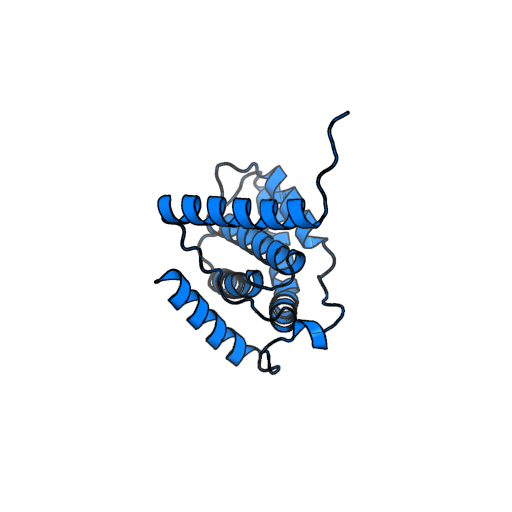
ATOM 922 N N . SER A 1 117 ? -2.533 9.438 16.610 1.00 88.00 117 SER A N 1
ATOM 923 C CA . SER A 1 117 ? -3.242 10.250 17.606 1.00 88.00 117 SER A CA 1
ATOM 924 C C . SER A 1 117 ? -3.901 11.510 17.035 1.00 88.00 117 SER A C 1
ATOM 926 O O . SER A 1 117 ? -4.698 12.150 17.721 1.00 88.00 117 SER A O 1
ATOM 928 N N . ARG A 1 118 ? -3.580 11.890 15.794 1.00 91.25 118 ARG A N 1
ATOM 929 C CA . ARG A 1 118 ? -4.164 13.053 15.110 1.00 91.25 118 ARG A CA 1
ATOM 930 C C . ARG A 1 118 ? -5.431 12.688 14.341 1.00 91.25 118 ARG A C 1
ATOM 932 O O . ARG A 1 118 ? -6.175 13.585 13.948 1.00 91.25 118 ARG A O 1
ATOM 939 N N . MET A 1 119 ? -5.661 11.400 14.094 1.00 93.19 119 MET A N 1
ATOM 940 C CA . MET A 1 119 ? -6.787 10.914 13.308 1.00 93.19 119 MET A CA 1
ATOM 941 C C . MET A 1 119 ? -7.947 10.508 14.220 1.00 93.19 119 MET A C 1
ATOM 943 O O . MET A 1 119 ? -7.768 9.872 15.253 1.00 93.19 119 MET A O 1
ATOM 947 N N . HIS A 1 120 ? -9.167 10.882 13.838 1.00 96.50 120 HIS A N 1
ATOM 948 C CA . HIS A 1 120 ? -10.368 10.440 14.539 1.00 96.50 120 HIS A CA 1
ATOM 949 C C . HIS A 1 120 ? -10.798 9.059 14.026 1.00 96.50 120 HIS A C 1
ATOM 951 O O . HIS A 1 120 ? -10.823 8.841 12.814 1.00 96.50 120 HIS A O 1
ATO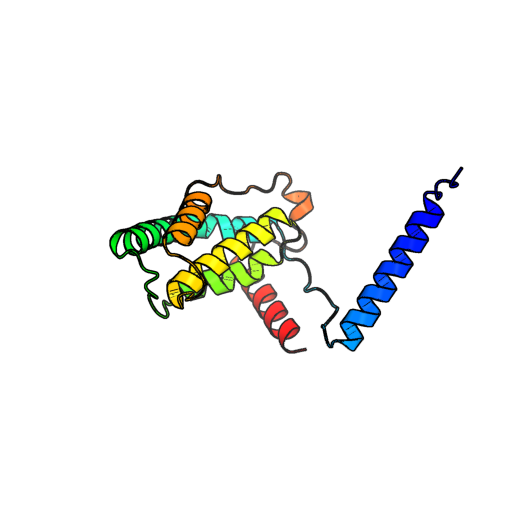M 957 N N . TYR A 1 121 ? -11.196 8.159 14.930 1.00 96.31 121 TYR A N 1
ATOM 958 C CA . TYR A 1 121 ? -11.518 6.760 14.609 1.00 96.31 121 TYR A CA 1
ATOM 959 C C . TYR A 1 121 ? -12.566 6.617 13.491 1.00 96.31 121 TYR A C 1
ATOM 961 O O . TYR A 1 121 ? -12.414 5.781 12.609 1.00 96.31 121 TYR A O 1
ATOM 969 N N . ALA A 1 122 ? -13.599 7.467 13.487 1.00 96.00 122 ALA A N 1
ATOM 970 C CA . ALA A 1 122 ? -14.643 7.433 12.461 1.00 96.00 122 ALA A CA 1
ATOM 971 C C . ALA A 1 122 ? -14.102 7.794 11.066 1.00 96.00 122 ALA A C 1
ATOM 973 O O . ALA A 1 122 ? -14.430 7.128 10.095 1.00 96.00 122 ALA A O 1
ATOM 974 N N . ASN A 1 123 ? -13.205 8.785 10.980 1.00 96.31 123 ASN A N 1
ATOM 975 C CA . ASN A 1 123 ? -12.599 9.177 9.705 1.00 96.31 123 ASN A CA 1
ATOM 976 C C . ASN A 1 123 ? -11.684 8.066 9.174 1.00 96.31 123 ASN A C 1
ATOM 978 O O . ASN A 1 123 ? -11.644 7.828 7.972 1.00 96.31 123 ASN A O 1
ATOM 982 N N . LEU A 1 124 ? -10.956 7.388 10.070 1.00 96.75 124 LEU A N 1
ATOM 983 C CA . LEU A 1 124 ? -10.154 6.224 9.702 1.00 96.75 124 LEU A CA 1
ATOM 984 C C . LEU A 1 124 ? -11.044 5.093 9.176 1.00 96.75 124 LEU A C 1
ATOM 986 O O . LEU A 1 124 ? -10.745 4.531 8.129 1.00 96.75 124 LEU A O 1
ATOM 990 N N . ALA A 1 125 ? -12.143 4.787 9.869 1.00 96.12 125 ALA A N 1
ATOM 991 C CA . ALA A 1 125 ? -13.089 3.763 9.440 1.00 96.12 125 ALA A CA 1
ATOM 992 C C . ALA A 1 125 ? -13.665 4.061 8.046 1.00 96.12 125 ALA A C 1
ATOM 994 O O . ALA A 1 125 ? -13.686 3.168 7.204 1.00 96.12 125 ALA A O 1
ATOM 995 N N . ASP A 1 126 ? -14.036 5.312 7.762 1.00 96.38 126 ASP A N 1
ATOM 996 C CA . ASP A 1 126 ? -14.515 5.716 6.434 1.00 96.38 126 ASP A CA 1
ATOM 997 C C . ASP A 1 126 ? -13.446 5.502 5.344 1.00 96.38 126 ASP A C 1
ATOM 999 O O . ASP A 1 126 ? -13.742 4.982 4.266 1.00 96.38 126 ASP A O 1
ATOM 1003 N N . MET A 1 127 ? -12.182 5.851 5.626 1.00 95.12 127 MET A N 1
ATOM 1004 C CA . MET A 1 127 ? -11.068 5.609 4.696 1.00 95.12 127 MET A CA 1
ATOM 1005 C C . MET A 1 127 ? -10.832 4.113 4.458 1.00 95.12 127 MET A C 1
ATOM 1007 O O . MET A 1 127 ? -10.616 3.699 3.318 1.00 95.12 127 MET A O 1
ATOM 1011 N N . LEU A 1 128 ? -10.891 3.299 5.516 1.00 95.62 128 LEU A N 1
ATOM 1012 C CA . LEU A 1 128 ? -10.732 1.847 5.426 1.00 95.62 128 LEU A CA 1
ATOM 1013 C C . LEU A 1 128 ? -11.841 1.224 4.571 1.00 95.62 128 LEU A C 1
ATOM 1015 O O . LEU A 1 128 ? -11.542 0.459 3.656 1.00 95.62 128 LEU A O 1
ATOM 1019 N N . VAL A 1 129 ? -13.103 1.599 4.809 1.00 94.88 129 VAL A N 1
ATOM 1020 C CA . VAL A 1 129 ? -14.253 1.124 4.021 1.00 94.88 129 VAL A CA 1
ATOM 1021 C C . VAL A 1 129 ? -14.090 1.485 2.548 1.00 94.88 129 VAL A C 1
ATOM 1023 O O . VAL A 1 129 ? -14.253 0.614 1.696 1.00 94.88 129 VAL A O 1
ATOM 1026 N N . SER A 1 130 ? -13.678 2.719 2.236 1.00 93.00 130 SER A N 1
ATOM 1027 C CA . SER A 1 130 ? -13.456 3.136 0.846 1.00 93.00 130 SER A CA 1
ATOM 1028 C C . SER A 1 130 ? -12.444 2.246 0.117 1.00 93.00 130 SER A C 1
ATOM 1030 O O . SER A 1 130 ? -12.649 1.941 -1.053 1.00 93.00 130 SER A O 1
ATOM 1032 N N . ILE A 1 131 ? -11.372 1.814 0.789 1.00 91.50 131 ILE A N 1
ATOM 1033 C CA . ILE A 1 131 ? -10.359 0.915 0.211 1.00 91.50 131 ILE A CA 1
ATOM 1034 C C . ILE A 1 131 ? -10.880 -0.521 0.084 1.00 91.50 131 ILE A C 1
ATOM 1036 O O . ILE A 1 131 ? -10.606 -1.210 -0.902 1.00 91.50 131 ILE A O 1
ATOM 1040 N N . ILE A 1 132 ? -11.645 -0.992 1.070 1.00 91.88 132 ILE A N 1
ATOM 1041 C CA . ILE A 1 132 ? -12.249 -2.331 1.046 1.00 91.88 132 ILE A CA 1
ATOM 1042 C C . ILE A 1 132 ? -13.222 -2.455 -0.132 1.00 91.88 132 ILE A C 1
ATOM 1044 O O . ILE A 1 132 ? -13.192 -3.459 -0.849 1.00 91.88 132 ILE A O 1
ATOM 1048 N N . GLU A 1 133 ? -14.035 -1.430 -0.376 1.00 90.94 133 GLU A N 1
ATOM 1049 C CA . GLU A 1 133 ? -15.034 -1.403 -1.449 1.00 90.94 133 GLU A CA 1
ATOM 1050 C C . GLU A 1 133 ? -14.445 -1.082 -2.832 1.00 90.94 133 GLU A C 1
ATOM 1052 O O . GLU A 1 133 ? -15.075 -1.374 -3.851 1.00 90.94 133 GLU A O 1
ATOM 1057 N N . GLU A 1 134 ? -13.228 -0.529 -2.898 1.00 86.75 134 GLU A N 1
ATOM 1058 C CA . GLU A 1 134 ? -12.596 -0.144 -4.160 1.00 86.75 134 GLU A CA 1
ATOM 1059 C C . GLU A 1 134 ? -12.443 -1.345 -5.107 1.00 86.75 134 GLU A C 1
ATOM 1061 O O . GLU A 1 134 ? -11.977 -2.425 -4.726 1.00 86.75 134 GLU A O 1
ATOM 1066 N N . THR A 1 135 ? -12.824 -1.167 -6.373 1.00 82.38 135 THR A N 1
ATOM 1067 C CA . THR A 1 135 ? -12.617 -2.204 -7.391 1.00 82.38 135 THR A CA 1
ATOM 1068 C C . THR A 1 135 ? -11.117 -2.375 -7.638 1.00 82.38 135 THR A C 1
ATOM 1070 O O . THR A 1 135 ? -10.437 -1.368 -7.823 1.00 82.38 135 THR A O 1
ATOM 1073 N N . PRO A 1 136 ? -10.583 -3.613 -7.671 1.00 82.62 136 PRO A N 1
ATOM 1074 C CA . PRO A 1 136 ? -9.158 -3.826 -7.882 1.00 82.62 136 PRO A CA 1
ATOM 1075 C C . PRO A 1 136 ? -8.660 -3.125 -9.146 1.00 82.62 136 PRO A C 1
ATOM 1077 O O . PRO A 1 136 ? -9.237 -3.298 -10.223 1.00 82.62 136 PRO A O 1
ATOM 1080 N N . TYR A 1 137 ? -7.571 -2.370 -9.008 1.00 81.12 137 TYR A N 1
ATOM 1081 C CA . TYR A 1 137 ? -6.893 -1.734 -10.132 1.00 81.12 137 TYR A CA 1
ATOM 1082 C C . TYR A 1 137 ? -6.494 -2.774 -11.194 1.00 81.12 137 TYR A C 1
ATOM 1084 O O . TYR A 1 137 ? -6.154 -3.913 -10.857 1.00 81.12 137 TYR A O 1
ATOM 1092 N N . SER A 1 138 ? -6.524 -2.389 -12.474 1.00 78.12 138 SER A N 1
ATOM 1093 C CA . SER A 1 138 ? -6.029 -3.234 -13.560 1.00 78.12 138 SER A CA 1
ATOM 1094 C C . SER A 1 138 ? -5.280 -2.437 -14.620 1.00 78.12 138 SER A C 1
ATOM 1096 O O . SER A 1 138 ? -5.796 -1.433 -15.111 1.00 78.12 138 SER A O 1
ATOM 1098 N N . VAL A 1 139 ? -4.108 -2.921 -15.032 1.00 74.19 139 VAL A N 1
ATOM 1099 C CA . VAL A 1 139 ? -3.350 -2.323 -16.138 1.00 74.19 139 VAL A CA 1
ATOM 1100 C C . VAL A 1 139 ? -3.991 -2.758 -17.456 1.00 74.19 139 VAL A C 1
ATOM 1102 O O . VAL A 1 139 ? -4.166 -3.943 -17.724 1.00 74.19 139 VAL A O 1
ATOM 1105 N N . TYR A 1 140 ? -4.369 -1.794 -18.298 1.00 66.31 140 TYR A N 1
ATOM 1106 C CA . TYR A 1 140 ? -5.114 -2.064 -19.537 1.00 66.31 140 TYR A CA 1
ATOM 1107 C C . TYR A 1 140 ? -4.223 -2.518 -20.712 1.00 66.31 140 TYR A C 1
ATOM 1109 O O . TYR A 1 140 ? -4.725 -3.032 -21.707 1.00 66.31 140 TYR A O 1
ATOM 1117 N N . SER A 1 141 ? -2.901 -2.318 -20.628 1.00 70.56 141 SER A N 1
ATOM 1118 C CA . SER A 1 141 ? -1.967 -2.561 -21.738 1.00 70.56 141 SER A CA 1
ATOM 1119 C C . SER A 1 141 ? -0.622 -3.118 -21.260 1.00 70.56 141 SER A C 1
ATOM 1121 O O . SER A 1 141 ? 0.385 -2.408 -21.268 1.00 70.56 141 SER A O 1
ATOM 1123 N N . GLU A 1 142 ? -0.599 -4.393 -20.867 1.00 72.56 142 GLU A N 1
ATOM 1124 C CA . GLU A 1 142 ? 0.574 -5.065 -20.282 1.00 72.56 142 GLU A CA 1
ATOM 1125 C C . GLU A 1 142 ? 1.874 -4.834 -21.073 1.00 72.56 142 GLU A C 1
ATOM 1127 O O . GLU A 1 142 ? 2.880 -4.455 -20.483 1.00 72.56 142 GLU A O 1
ATOM 1132 N N . ASP A 1 143 ? 1.860 -4.944 -22.406 1.00 66.31 143 ASP A N 1
ATOM 1133 C CA . ASP A 1 143 ? 3.070 -4.794 -23.235 1.00 66.31 143 ASP A CA 1
ATOM 1134 C C . ASP A 1 143 ? 3.723 -3.401 -23.152 1.00 66.31 143 ASP A C 1
ATOM 1136 O O . ASP A 1 143 ? 4.936 -3.269 -23.309 1.00 66.31 143 ASP A O 1
ATOM 1140 N N . VAL A 1 144 ? 2.936 -2.354 -22.886 1.00 69.56 144 VAL A N 1
ATOM 1141 C CA . VAL A 1 144 ? 3.427 -0.966 -22.784 1.00 69.56 144 VAL A CA 1
ATOM 1142 C C . VAL A 1 144 ? 4.018 -0.688 -21.403 1.00 69.56 144 VAL A C 1
ATOM 1144 O O . VAL A 1 144 ? 4.952 0.104 -21.272 1.00 69.56 144 VAL A O 1
ATOM 1147 N N . TYR A 1 145 ? 3.488 -1.351 -20.379 1.00 79.88 145 TYR A N 1
ATOM 1148 C CA . TYR A 1 145 ? 3.783 -1.059 -18.979 1.00 79.88 145 TYR A CA 1
ATOM 1149 C C . TYR A 1 145 ? 4.632 -2.133 -18.286 1.00 79.88 145 TYR A C 1
ATOM 1151 O O . TYR A 1 145 ? 5.013 -1.986 -17.126 1.00 79.88 145 TYR A O 1
ATOM 1159 N N . LYS A 1 146 ? 4.980 -3.203 -19.010 1.00 81.69 146 LYS A N 1
ATOM 1160 C CA . LYS A 1 146 ? 5.851 -4.282 -18.537 1.00 81.69 146 LYS A CA 1
ATOM 1161 C C . LYS A 1 146 ? 7.277 -3.807 -18.256 1.00 81.69 146 LYS A C 1
ATOM 1163 O O . LYS A 1 146 ? 7.877 -4.276 -17.294 1.00 81.69 146 LYS A O 1
ATOM 1168 N N . GLY A 1 147 ? 7.808 -2.861 -19.031 1.00 84.62 147 GLY A N 1
ATOM 1169 C CA . GLY A 1 147 ? 9.159 -2.335 -18.812 1.00 84.62 147 GLY A CA 1
ATOM 1170 C C . GLY A 1 147 ? 10.234 -3.429 -18.874 1.00 84.62 147 GLY A C 1
ATOM 1171 O O . GLY A 1 147 ? 10.282 -4.193 -19.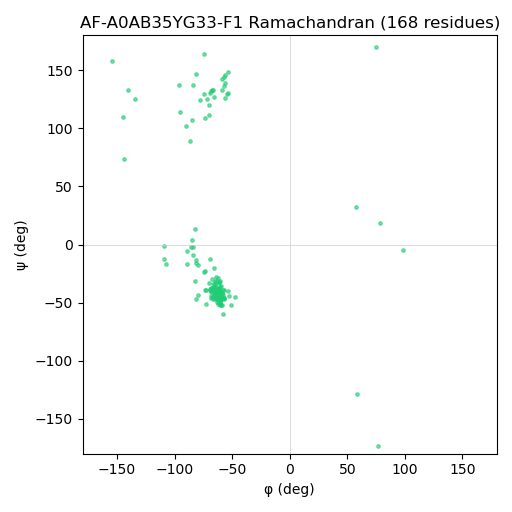836 1.00 84.62 147 GLY A O 1
ATOM 1172 N N . ASP A 1 148 ? 11.089 -3.496 -17.850 1.00 88.25 148 ASP A N 1
ATOM 1173 C CA . ASP A 1 148 ? 12.157 -4.494 -17.673 1.00 88.25 148 ASP A CA 1
ATOM 1174 C C . ASP A 1 148 ? 11.687 -5.797 -16.996 1.00 88.25 148 ASP A C 1
ATOM 1176 O O . ASP A 1 148 ? 12.475 -6.731 -16.844 1.00 88.25 148 ASP A O 1
ATOM 1180 N N . TYR A 1 149 ? 10.412 -5.895 -16.608 1.00 91.19 149 TYR A N 1
ATOM 1181 C CA . TYR A 1 149 ? 9.884 -7.074 -15.931 1.00 91.19 149 TYR A CA 1
ATOM 1182 C C . TYR A 1 149 ? 9.788 -8.273 -16.878 1.00 91.19 149 TYR A C 1
ATOM 1184 O O . TYR A 1 149 ? 9.058 -8.247 -17.865 1.00 91.19 149 TYR A O 1
ATOM 1192 N N . ASP A 1 150 ? 10.482 -9.367 -16.565 1.00 90.88 150 ASP A N 1
ATOM 1193 C CA . ASP A 1 150 ? 10.516 -10.586 -17.386 1.00 90.88 150 ASP A CA 1
ATOM 1194 C C . ASP A 1 150 ? 9.407 -11.602 -17.044 1.00 90.88 150 ASP A C 1
ATOM 1196 O O . ASP A 1 150 ? 9.225 -12.585 -17.766 1.00 90.88 150 ASP A O 1
ATOM 1200 N N . GLY A 1 151 ? 8.620 -11.343 -15.994 1.00 90.44 151 GLY A N 1
ATOM 1201 C CA . GLY A 1 151 ? 7.598 -12.251 -15.465 1.00 90.44 151 GLY A CA 1
ATOM 1202 C C . GLY A 1 151 ? 8.050 -13.065 -14.247 1.00 90.44 151 GLY A C 1
ATOM 1203 O O . GLY A 1 151 ? 7.237 -13.782 -13.663 1.00 90.44 151 GLY A O 1
ATOM 1204 N N . ASN A 1 152 ? 9.317 -12.970 -13.832 1.00 94.75 152 ASN A N 1
ATOM 1205 C CA . ASN A 1 152 ? 9.807 -13.604 -12.614 1.00 94.75 152 ASN A CA 1
ATOM 1206 C C . ASN A 1 152 ? 9.579 -12.694 -11.399 1.00 94.75 152 ASN A C 1
ATOM 1208 O O . ASN A 1 152 ? 10.433 -11.887 -11.031 1.00 94.75 152 ASN A O 1
ATOM 1212 N N . TYR A 1 153 ? 8.405 -12.840 -10.783 1.00 93.88 153 TYR A N 1
ATOM 1213 C CA . TYR A 1 153 ? 7.934 -11.992 -9.687 1.00 93.88 153 TYR A CA 1
ATOM 1214 C C . TYR A 1 153 ? 8.941 -11.840 -8.535 1.00 93.88 153 TYR A C 1
ATOM 1216 O O . TYR A 1 153 ? 9.246 -10.716 -8.138 1.00 93.88 153 TYR A O 1
ATOM 1224 N N . ASP A 1 154 ? 9.448 -12.955 -7.994 1.00 94.88 154 ASP A N 1
ATOM 1225 C CA . ASP A 1 154 ? 10.274 -12.940 -6.778 1.00 94.88 154 ASP A CA 1
ATOM 1226 C C . ASP A 1 154 ? 11.674 -12.380 -7.056 1.00 94.88 154 ASP A C 1
ATOM 1228 O O . ASP A 1 154 ? 12.209 -11.613 -6.255 1.00 94.88 154 ASP A O 1
ATOM 1232 N N . LYS A 1 155 ? 12.251 -12.722 -8.215 1.00 95.38 155 LYS A N 1
ATOM 1233 C CA . LYS A 1 155 ? 13.545 -12.182 -8.643 1.00 95.38 155 LYS A CA 1
ATOM 1234 C C . LYS A 1 155 ? 13.461 -10.669 -8.837 1.00 95.38 155 LYS A C 1
ATOM 1236 O O . LYS A 1 155 ? 14.282 -9.943 -8.286 1.00 95.38 155 LYS A O 1
ATOM 1241 N N . TYR A 1 156 ? 12.446 -10.209 -9.568 1.00 94.94 156 TYR A N 1
ATOM 1242 C CA . TYR A 1 156 ? 12.240 -8.788 -9.830 1.00 94.94 156 TYR A CA 1
ATOM 1243 C C . TYR A 1 156 ? 12.019 -8.000 -8.534 1.00 94.94 156 TYR A C 1
ATOM 1245 O O . TYR A 1 156 ? 12.602 -6.936 -8.341 1.00 94.94 156 TYR A O 1
ATOM 1253 N N . TYR A 1 157 ? 11.234 -8.556 -7.603 1.00 95.06 157 TYR A N 1
ATOM 1254 C CA . TYR A 1 157 ? 11.024 -7.948 -6.291 1.00 95.06 157 TYR A CA 1
ATOM 1255 C C . TYR A 1 157 ? 12.331 -7.792 -5.507 1.00 95.06 157 TYR A C 1
ATOM 1257 O O . TYR A 1 157 ? 12.600 -6.715 -4.978 1.00 95.06 157 TYR A O 1
ATOM 1265 N N . ALA A 1 158 ? 13.147 -8.849 -5.439 1.00 94.75 158 ALA A N 1
ATOM 1266 C CA . ALA A 1 158 ? 14.422 -8.815 -4.729 1.00 94.75 158 ALA A CA 1
ATOM 1267 C C . ALA A 1 158 ? 15.370 -7.753 -5.311 1.00 94.75 158 ALA A C 1
ATOM 1269 O O . ALA A 1 158 ? 15.934 -6.962 -4.556 1.00 94.75 158 ALA A O 1
ATOM 1270 N N . GLU A 1 159 ? 15.482 -7.689 -6.641 1.00 94.50 159 GLU A N 1
ATOM 1271 C CA . GLU A 1 159 ? 16.306 -6.700 -7.346 1.00 94.50 159 GLU A CA 1
ATOM 1272 C C . GLU A 1 159 ? 15.836 -5.266 -7.053 1.00 94.50 159 GLU A C 1
ATOM 1274 O O . GLU A 1 159 ? 16.621 -4.442 -6.579 1.00 94.50 159 GLU A O 1
ATOM 1279 N N . LYS A 1 160 ? 14.539 -4.973 -7.231 1.00 94.00 160 LYS A N 1
ATOM 1280 C CA . LYS A 1 160 ? 13.994 -3.626 -6.991 1.00 94.00 160 LYS A CA 1
ATOM 1281 C C . LYS A 1 160 ? 14.028 -3.212 -5.527 1.00 94.00 160 LYS A C 1
ATOM 1283 O O . LYS A 1 160 ? 14.275 -2.045 -5.234 1.00 94.00 160 LYS A O 1
ATOM 1288 N N . ARG A 1 161 ? 13.844 -4.149 -4.597 1.00 93.31 161 ARG A N 1
ATOM 1289 C CA . ARG A 1 161 ? 13.997 -3.881 -3.163 1.00 93.31 161 ARG A CA 1
ATOM 1290 C C . ARG A 1 161 ? 15.430 -3.473 -2.821 1.00 93.31 161 ARG A C 1
ATOM 1292 O O . ARG A 1 161 ? 15.621 -2.517 -2.074 1.00 93.31 161 ARG A O 1
ATOM 1299 N N . GLU A 1 162 ? 16.432 -4.165 -3.359 1.00 92.56 162 GLU A N 1
ATOM 1300 C CA . GLU A 1 162 ? 17.837 -3.791 -3.156 1.00 92.56 162 GLU A CA 1
ATOM 1301 C C . GLU A 1 162 ? 18.188 -2.447 -3.802 1.00 92.56 162 GLU A C 1
ATOM 1303 O O . GLU A 1 162 ? 18.910 -1.653 -3.197 1.00 92.56 162 GLU A O 1
ATOM 1308 N N . GLU A 1 163 ? 17.688 -2.181 -5.013 1.00 91.25 163 GLU A N 1
ATOM 1309 C CA . GLU A 1 163 ? 17.830 -0.876 -5.668 1.00 91.25 163 GLU A CA 1
ATOM 1310 C C . GLU A 1 163 ? 17.249 0.239 -4.791 1.00 91.25 163 GLU A C 1
ATOM 1312 O O . GLU A 1 163 ? 17.906 1.259 -4.584 1.00 91.25 163 GLU A O 1
ATOM 1317 N N . LEU A 1 164 ? 16.050 0.032 -4.234 1.00 88.94 164 LEU A N 1
ATOM 1318 C CA . LEU A 1 164 ? 15.361 1.020 -3.404 1.00 88.94 164 LEU A CA 1
ATOM 1319 C C . LEU A 1 164 ? 16.119 1.309 -2.108 1.00 88.94 164 LEU A C 1
ATOM 1321 O O . LEU A 1 164 ? 16.236 2.469 -1.720 1.00 88.94 164 LEU A O 1
ATOM 1325 N N . ILE A 1 165 ? 16.662 0.278 -1.453 1.00 87.44 165 ILE A N 1
ATOM 1326 C CA . ILE A 1 165 ? 17.496 0.443 -0.253 1.00 87.44 165 ILE A CA 1
ATOM 1327 C C . ILE A 1 165 ? 18.733 1.281 -0.586 1.00 87.44 165 ILE A C 1
ATOM 1329 O O . ILE A 1 165 ? 18.966 2.304 0.053 1.00 87.44 165 ILE A O 1
ATOM 1333 N N . LYS A 1 166 ? 19.476 0.909 -1.637 1.00 86.31 166 LYS A N 1
ATOM 1334 C CA . LYS A 1 166 ? 20.677 1.645 -2.068 1.00 86.31 166 LYS A CA 1
ATOM 1335 C C . LYS A 1 166 ? 20.358 3.088 -2.444 1.00 86.31 166 LYS A C 1
ATOM 1337 O O . LYS A 1 166 ? 21.178 3.968 -2.219 1.00 86.31 166 LYS A O 1
ATOM 1342 N N . TRP A 1 167 ? 19.195 3.339 -3.035 1.00 85.19 167 TRP A N 1
ATOM 1343 C CA . TRP A 1 167 ? 18.776 4.687 -3.400 1.00 85.19 167 TRP A CA 1
ATOM 1344 C C . TRP A 1 167 ? 18.500 5.568 -2.174 1.00 85.19 167 TRP A C 1
ATOM 1346 O O . TRP A 1 167 ? 18.879 6.728 -2.188 1.00 85.19 167 TRP A O 1
ATOM 1356 N N . HIS A 1 168 ? 17.917 5.026 -1.099 1.00 76.88 168 HIS A N 1
ATOM 1357 C CA . HIS A 1 168 ? 17.689 5.778 0.145 1.00 76.88 168 HIS A CA 1
ATOM 1358 C C . HIS A 1 168 ? 18.966 6.017 0.971 1.00 76.88 168 HIS A C 1
ATOM 1360 O O . HIS A 1 168 ? 18.990 6.913 1.812 1.00 76.88 168 HIS A O 1
ATOM 1366 N N . GLU A 1 169 ? 19.998 5.191 0.786 1.00 76.50 169 GLU A N 1
ATOM 1367 C CA . GLU A 1 169 ? 21.289 5.316 1.479 1.00 76.50 169 GLU A CA 1
ATOM 1368 C C . GLU A 1 169 ? 22.234 6.354 0.842 1.00 76.50 169 GLU A C 1
ATOM 1370 O O . GLU A 1 169 ? 23.231 6.720 1.471 1.00 76.50 169 GLU A O 1
ATOM 1375 N N . ASN A 1 170 ? 21.936 6.817 -0.380 1.00 59.47 170 ASN A N 1
ATOM 1376 C CA . ASN A 1 170 ? 22.730 7.788 -1.146 1.00 59.47 170 ASN A CA 1
ATOM 1377 C C . ASN A 1 170 ? 22.087 9.180 -1.164 1.00 59.47 170 ASN A C 1
ATOM 1379 O O . ASN A 1 170 ? 22.866 10.160 -1.158 1.00 59.47 170 ASN A O 1
#

Sequence (170 aa):
MKRSSTIEELKEDIERLQAEINASDMERGYCNVPFPSVSDVWAEQAYKRNLVDIKQFLAEYTELVLTAKEIIPLGEQDRINEWLEMLKVAREAKDLILGSTCTLIAALLLIATNGDSRMHYANLADMLVSIIEETPYSVYSEDVYKGDYDGNYDKYYAEKREELIKWHEN

Mean predicted aligned error: 8.86 Å

Solvent-accessible surface area (backbone atoms only — not comparable to full-atom values): 9735 Å² total; per-residue (Å²): 130,86,80,79,80,50,73,67,58,50,50,53,50,48,55,50,52,51,51,53,49,53,53,52,38,48,76,71,67,49,84,84,72,75,77,80,66,36,31,38,48,57,24,47,48,58,48,62,75,44,42,64,64,49,38,52,52,47,50,57,49,36,53,49,22,65,73,70,68,36,73,69,50,70,44,91,48,72,69,58,51,56,50,40,59,51,26,66,49,29,27,42,20,69,47,62,65,61,10,47,52,30,46,52,53,41,52,54,53,48,34,43,28,71,33,56,94,89,58,55,36,70,63,51,37,54,54,45,50,55,61,56,70,49,76,82,84,77,84,92,49,55,87,80,38,24,75,90,61,87,79,53,64,66,62,51,48,55,53,51,48,53,52,52,54,56,59,74,76,106

Secondary structure (DSSP, 8-state):
-PPPPPHHHHHHHHHHHHHHHHHHHHHTT---SPPPPBPHHHHHHHHHHHHHHHHHHHHHHHHHHHHHTS-------HHHHHHHHHHHHHTTBSSHHHHHHHHHHHHHHHHHHH--TTS-HHHHHHHHHHHHHSPPP--S-HHHH-TT--S-HHHHHHHHHHHHHHHHH-

Foldseek 3Di:
DPDDDDPVSVVVVVVVVVVVVVVVCVVVVHDPDQQPADQLVLLLVLCVVCVVVLLVVLVVLLCVLVVVQHQDAPADDPVLVVLLLSLVLSLSHPPPVSNVLSVLSSVLSCCNHPNDPVDGSVVSSVSSVCNSPDDRDDDPDNVVRCPPPPPPNVVSSVVSSVSVVVVVVD

pLDDT: mean 88.37, std 10.54, range [45.56, 97.56]

Radius of gyration: 19.93 Å; Cα contacts (8 Å, |Δi|>4): 153; chains: 1; bounding box: 39×57×48 Å